Protein AF-A0AAV4G489-F1 (afdb_monomer_lite)

pLDDT: mean 91.74, std 5.04, range [70.38, 98.12]

InterPro domains:
  IPR052992 Short-chain dehydrogenases/reductases member 12 [PTHR44656] (1-79)

Organism: NCBI:txid1093978

Secondary structure (DSSP, 8-state):
-TTTSHHHHHHHGGGSPPHHHHHHHHHHHHH-TTGGGSPTT-EEETTEEE-SS-TTS--PPPHHHHHHHHHHHHHHHTT-

Radius of gyration: 17.16 Å; chains: 1; bounding box: 38×34×37 Å

Foldseek 3Di:
DCVPCVVCCVVCVVVDDDPVQVVVLVVCCVPPPVNVVDDPDFDDDPVDTDDPDDPPPPPDDDPVVVVVVVVVVVVVVVVD

Sequence (80 aa):
VRSSLPDFHAKLKDRLRTEEQGADVMLWLAVSAAATKHPSGLFFQDREPVSTHLPLAWTKSSASEDQKLMDILKDMAEKF

Structure (mmCIF, N/CA/C/O backbone):
data_AF-A0AAV4G489-F1
#
_entry.id   AF-A0AAV4G489-F1
#
loop_
_atom_site.group_PDB
_atom_site.id
_atom_site.type_symbol
_atom_site.label_atom_id
_atom_site.label_alt_id
_atom_site.label_comp_id
_atom_site.label_asym_id
_atom_site.label_entity_id
_atom_site.label_seq_id
_atom_site.pdbx_PDB_ins_code
_atom_site.Cartn_x
_atom_site.Cartn_y
_atom_site.Cartn_z
_atom_site.occupancy
_atom_site.B_iso_or_equiv
_atom_site.auth_seq_id
_atom_site.auth_comp_id
_atom_site.auth_asym_id
_atom_site.auth_atom_id
_atom_site.pdbx_PDB_model_num
ATOM 1 N N . VAL A 1 1 ? -2.096 10.335 -14.583 1.00 73.62 1 VAL A N 1
ATOM 2 C CA . VAL A 1 1 ? -0.663 10.499 -14.221 1.00 73.62 1 VAL A CA 1
ATOM 3 C C . VAL A 1 1 ? 0.115 11.274 -15.273 1.00 73.62 1 VAL A C 1
ATOM 5 O O . VAL A 1 1 ? 0.716 12.272 -14.919 1.00 73.62 1 VAL A O 1
ATOM 8 N N . ARG A 1 2 ? 0.086 10.879 -16.556 1.00 84.38 2 ARG A N 1
ATOM 9 C CA . ARG A 1 2 ? 0.865 11.548 -17.618 1.00 84.38 2 ARG A CA 1
ATOM 10 C C . ARG A 1 2 ? 0.651 13.069 -17.699 1.00 84.38 2 ARG A C 1
ATOM 12 O O . ARG A 1 2 ? 1.623 13.796 -17.832 1.00 84.38 2 ARG A O 1
ATOM 19 N N . SER A 1 3 ? -0.594 13.531 -17.591 1.00 90.75 3 SER A N 1
ATOM 20 C CA . SER A 1 3 ? -0.943 14.960 -17.599 1.00 90.75 3 SER A CA 1
ATOM 21 C C . SER A 1 3 ? -1.029 15.579 -16.201 1.00 90.75 3 SER A C 1
ATOM 23 O O . SER A 1 3 ? -0.743 16.757 -16.036 1.00 90.75 3 SER A O 1
ATOM 25 N N . SER A 1 4 ? -1.417 14.794 -15.194 1.00 92.50 4 SER A N 1
ATOM 26 C CA . SER A 1 4 ? -1.665 15.285 -13.834 1.00 92.50 4 SER A CA 1
ATOM 27 C C . SER A 1 4 ? -0.411 15.366 -12.957 1.00 92.50 4 SER A C 1
ATOM 29 O O . SER A 1 4 ? -0.384 16.146 -12.015 1.00 92.50 4 SER A O 1
ATOM 31 N N . LEU A 1 5 ? 0.612 14.552 -13.242 1.00 94.56 5 LEU A N 1
ATOM 32 C CA . LEU A 1 5 ? 1.892 14.475 -12.528 1.00 94.56 5 LEU A CA 1
ATOM 33 C C . LEU A 1 5 ? 3.024 14.199 -13.544 1.00 94.56 5 LEU A C 1
ATOM 35 O O . LEU A 1 5 ? 3.559 13.085 -13.596 1.00 94.56 5 LEU A O 1
ATOM 39 N N . PRO A 1 6 ? 3.366 15.180 -14.397 1.00 92.38 6 PRO A N 1
ATOM 40 C CA . PRO A 1 6 ? 4.259 14.971 -15.537 1.00 92.38 6 PRO A CA 1
ATOM 41 C C . PRO A 1 6 ? 5.663 14.514 -15.119 1.00 92.38 6 PRO A C 1
ATOM 43 O O . PRO A 1 6 ? 6.175 13.545 -15.680 1.00 92.38 6 PRO A O 1
ATOM 46 N N . ASP A 1 7 ? 6.245 15.120 -14.080 1.00 95.12 7 ASP A N 1
ATOM 47 C CA . ASP A 1 7 ? 7.582 14.755 -13.588 1.00 95.12 7 ASP A CA 1
ATOM 48 C C . ASP A 1 7 ? 7.624 13.350 -12.978 1.00 95.12 7 ASP A C 1
ATOM 50 O O . ASP A 1 7 ? 8.600 12.614 -13.142 1.00 95.12 7 ASP A O 1
ATOM 54 N N . PHE A 1 8 ? 6.548 12.947 -12.297 1.00 93.19 8 PHE A N 1
ATOM 55 C CA . PHE A 1 8 ? 6.402 11.589 -11.776 1.00 93.19 8 PHE A CA 1
ATOM 56 C C . PHE A 1 8 ? 6.355 10.586 -12.928 1.00 93.19 8 PHE A C 1
ATOM 58 O O . PHE A 1 8 ? 7.096 9.605 -12.931 1.00 93.19 8 PHE A O 1
ATOM 65 N N . HIS A 1 9 ? 5.513 10.850 -13.932 1.00 92.00 9 HIS A N 1
ATOM 66 C CA . HIS A 1 9 ? 5.398 9.985 -15.100 1.00 92.00 9 HIS A CA 1
ATOM 67 C C . HIS A 1 9 ? 6.734 9.890 -15.843 1.00 92.00 9 HIS A C 1
ATOM 69 O O . HIS A 1 9 ? 7.155 8.790 -16.176 1.00 92.00 9 HIS A O 1
ATOM 75 N N . ALA A 1 10 ? 7.435 11.004 -16.062 1.00 94.31 10 ALA A N 1
ATOM 76 C CA . ALA A 1 10 ? 8.734 11.003 -16.733 1.00 94.31 10 ALA A CA 1
ATOM 77 C C . ALA A 1 10 ? 9.761 10.101 -16.028 1.00 94.31 10 ALA A C 1
ATOM 79 O O . ALA A 1 10 ? 10.489 9.374 -16.699 1.00 94.31 10 ALA A O 1
ATOM 80 N N . LYS A 1 11 ? 9.787 10.112 -14.689 1.00 94.50 11 LYS A N 1
ATOM 81 C CA . LYS A 1 11 ? 10.740 9.335 -13.880 1.00 94.50 11 LYS A CA 1
ATOM 82 C C . LYS A 1 11 ? 10.358 7.869 -13.694 1.00 94.50 11 LYS A C 1
ATOM 84 O O . LYS A 1 11 ? 11.240 7.042 -13.485 1.00 94.50 11 LYS A O 1
ATOM 89 N N . LEU A 1 12 ? 9.064 7.554 -13.686 1.00 93.00 12 LEU A N 1
ATOM 90 C CA . LEU A 1 12 ? 8.581 6.243 -13.246 1.00 93.00 12 LEU A CA 1
ATOM 91 C C . LEU A 1 12 ? 7.846 5.446 -14.316 1.00 93.00 12 LEU A C 1
ATOM 93 O O . LEU A 1 12 ? 7.612 4.272 -14.069 1.00 93.00 12 LEU A O 1
ATOM 97 N N . LYS A 1 13 ? 7.510 6.017 -15.481 1.00 90.56 13 LYS A N 1
ATOM 98 C CA . LYS A 1 13 ? 6.701 5.359 -16.530 1.00 90.56 13 LYS A CA 1
ATOM 99 C C . LYS A 1 13 ? 7.122 3.919 -16.848 1.00 90.56 13 LYS A C 1
ATOM 101 O O . LYS A 1 13 ? 6.251 3.073 -16.972 1.00 90.56 13 LYS A O 1
ATOM 106 N N . ASP A 1 14 ? 8.423 3.637 -16.899 1.00 91.69 14 ASP A N 1
ATOM 107 C CA . ASP A 1 14 ? 8.961 2.321 -17.276 1.00 91.69 14 ASP A CA 1
ATOM 108 C C . ASP A 1 14 ? 8.984 1.330 -16.092 1.00 91.69 14 ASP A C 1
ATOM 110 O O . ASP A 1 14 ? 9.307 0.158 -16.250 1.00 91.69 14 ASP A O 1
ATOM 114 N N . ARG A 1 15 ? 8.648 1.807 -14.887 1.00 88.50 15 ARG A N 1
ATOM 115 C CA . ARG A 1 15 ? 8.495 1.027 -13.648 1.00 88.50 15 ARG A CA 1
ATOM 116 C C . ARG A 1 15 ? 7.036 0.875 -13.219 1.00 88.50 15 ARG A C 1
ATOM 118 O O . ARG A 1 15 ? 6.764 0.133 -12.278 1.00 88.50 15 ARG A O 1
ATOM 125 N N . LEU A 1 16 ? 6.115 1.624 -13.827 1.00 86.25 16 LEU A N 1
ATOM 126 C CA . LEU A 1 16 ? 4.693 1.512 -13.527 1.00 86.25 16 LEU A CA 1
ATOM 127 C C . LEU A 1 16 ? 4.145 0.229 -14.152 1.00 86.25 16 LEU A C 1
ATOM 129 O O . LEU A 1 16 ? 4.532 -0.150 -15.254 1.00 86.25 16 LEU A O 1
ATOM 133 N N . ARG A 1 17 ? 3.215 -0.413 -13.445 1.00 84.56 17 ARG A N 1
ATOM 134 C CA . ARG A 1 17 ? 2.456 -1.536 -13.997 1.00 84.56 17 ARG A CA 1
ATOM 135 C C . ARG A 1 17 ? 1.574 -1.082 -15.154 1.00 84.56 17 ARG A C 1
ATOM 137 O O . ARG A 1 17 ? 1.084 0.050 -15.151 1.00 84.56 17 ARG A O 1
ATOM 144 N N . THR A 1 18 ? 1.319 -1.996 -16.085 1.00 85.12 18 THR A N 1
ATOM 145 C CA . THR A 1 18 ? 0.199 -1.854 -17.020 1.00 85.12 18 THR A CA 1
ATOM 146 C C 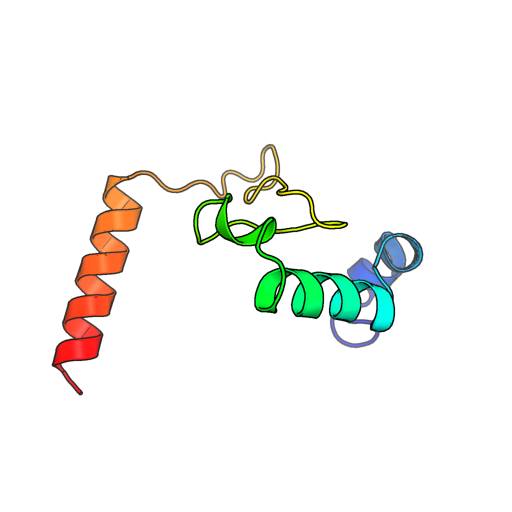. THR A 1 18 ? -1.129 -2.094 -16.298 1.00 85.12 18 THR A C 1
ATOM 148 O O . THR A 1 18 ? -1.170 -2.633 -15.186 1.00 85.12 18 THR A O 1
ATOM 151 N N . GLU A 1 19 ? -2.229 -1.688 -16.924 1.00 86.00 19 GLU A N 1
ATOM 152 C CA . GLU A 1 19 ? -3.576 -1.861 -16.373 1.00 86.00 19 GLU A CA 1
ATOM 153 C C . GLU A 1 19 ? -3.905 -3.352 -16.177 1.00 86.00 19 GLU A C 1
ATOM 155 O O . GLU A 1 19 ? -4.434 -3.746 -15.137 1.00 86.00 19 GLU A O 1
ATOM 160 N N . GLU A 1 20 ? -3.483 -4.202 -17.114 1.00 85.69 20 GLU A N 1
ATOM 161 C CA . GLU A 1 20 ? -3.678 -5.654 -17.076 1.00 85.69 20 GLU A CA 1
ATOM 162 C C . GLU A 1 20 ? -2.919 -6.304 -15.913 1.00 85.69 20 GLU A C 1
ATOM 164 O O . GLU A 1 20 ? -3.467 -7.150 -15.206 1.00 85.69 20 GLU A O 1
ATOM 169 N N . GLN A 1 21 ? -1.674 -5.880 -15.669 1.00 82.38 21 GLN A N 1
ATOM 170 C CA . GLN A 1 21 ? -0.869 -6.370 -14.543 1.00 82.38 21 GLN A CA 1
ATOM 171 C C . GLN A 1 21 ? -1.497 -6.007 -13.190 1.00 82.38 21 GLN A C 1
ATOM 173 O O . GLN A 1 21 ? -1.421 -6.787 -12.242 1.00 82.38 21 GLN A O 1
ATOM 178 N N . GLY A 1 22 ? -2.119 -4.828 -13.080 1.00 81.62 22 GLY A N 1
ATOM 179 C CA . GLY A 1 22 ? -2.866 -4.436 -11.883 1.00 81.62 22 GLY A CA 1
ATOM 180 C C . GLY A 1 22 ? -4.140 -5.262 -11.685 1.00 81.62 22 GLY A C 1
ATOM 181 O O . GLY A 1 22 ? -4.432 -5.689 -10.565 1.00 81.62 22 GLY A O 1
ATOM 182 N N . ALA A 1 23 ? -4.872 -5.525 -12.770 1.00 86.94 23 ALA A N 1
ATOM 183 C CA . ALA A 1 23 ? -6.128 -6.268 -12.740 1.00 86.94 23 ALA A CA 1
ATOM 184 C C . ALA A 1 23 ? -5.951 -7.741 -12.321 1.00 86.94 23 ALA A C 1
ATOM 186 O O . ALA A 1 23 ? -6.764 -8.241 -11.540 1.00 86.94 23 ALA A O 1
ATOM 187 N N . ASP A 1 24 ? -4.887 -8.422 -12.769 1.00 88.69 24 ASP A N 1
ATOM 188 C CA . ASP A 1 24 ? -4.610 -9.821 -12.385 1.00 88.69 24 ASP A CA 1
ATOM 189 C C . ASP A 1 24 ? -4.448 -9.980 -10.865 1.00 88.69 24 ASP A C 1
ATOM 191 O O . ASP A 1 24 ? -5.053 -10.865 -10.256 1.00 88.69 24 ASP A O 1
ATOM 195 N N . VAL A 1 25 ? -3.691 -9.080 -10.226 1.00 90.06 25 VAL A N 1
ATOM 196 C CA . VAL A 1 25 ? -3.467 -9.125 -8.773 1.00 90.06 25 VAL A CA 1
ATOM 197 C C . VAL A 1 25 ? -4.756 -8.831 -8.006 1.00 90.06 25 VAL A C 1
ATOM 199 O O . VAL A 1 25 ? -5.031 -9.498 -7.010 1.00 90.06 25 VAL A O 1
ATOM 202 N N . MET A 1 26 ? -5.575 -7.882 -8.469 1.00 89.56 26 MET A N 1
ATOM 203 C CA . MET A 1 26 ? -6.872 -7.595 -7.847 1.00 89.56 26 MET A CA 1
ATOM 204 C C . MET A 1 26 ? -7.820 -8.793 -7.903 1.00 89.56 26 MET A C 1
ATOM 206 O O . MET A 1 26 ? -8.418 -9.148 -6.887 1.00 89.56 26 MET A O 1
ATOM 210 N N . LEU A 1 27 ? -7.948 -9.429 -9.072 1.00 92.25 27 LEU A N 1
ATOM 211 C CA . LEU A 1 27 ? -8.786 -10.614 -9.224 1.00 92.25 27 LEU A CA 1
ATOM 212 C C . LEU A 1 27 ? -8.270 -11.751 -8.339 1.00 92.25 27 LEU A C 1
ATOM 214 O O . LEU A 1 27 ? -9.057 -12.372 -7.627 1.00 92.25 27 LEU A O 1
ATOM 218 N N . TRP A 1 28 ? -6.954 -11.982 -8.325 1.00 93.81 28 TRP A N 1
ATOM 219 C CA . TRP A 1 28 ? -6.333 -12.978 -7.456 1.00 93.81 28 TRP A CA 1
ATOM 220 C C . TRP A 1 28 ? -6.641 -12.722 -5.975 1.00 93.81 28 TRP A C 1
ATOM 222 O O . TRP A 1 28 ? -7.045 -13.656 -5.285 1.00 93.81 28 TRP A O 1
ATOM 232 N N . LEU A 1 29 ? -6.528 -11.479 -5.494 1.00 94.12 29 LEU A N 1
ATOM 233 C CA . LEU A 1 29 ? -6.867 -11.117 -4.111 1.00 94.12 29 LEU A CA 1
ATOM 234 C C . LEU A 1 29 ? -8.337 -11.394 -3.771 1.00 94.12 29 LEU A C 1
ATOM 236 O O . LEU A 1 29 ? -8.637 -11.767 -2.640 1.00 94.12 29 LEU A O 1
ATOM 240 N N . ALA A 1 30 ? -9.244 -11.231 -4.737 1.00 93.75 30 ALA A N 1
ATOM 241 C CA . ALA A 1 30 ? -10.675 -11.425 -4.527 1.00 93.75 30 ALA A CA 1
ATOM 242 C C . ALA A 1 30 ? -11.097 -12.904 -4.471 1.00 93.75 30 ALA A C 1
ATOM 244 O O . ALA A 1 30 ? -12.058 -13.230 -3.778 1.00 93.75 30 ALA A O 1
ATOM 245 N N . VAL A 1 31 ? -10.418 -13.797 -5.205 1.00 95.88 31 VAL A N 1
ATOM 246 C CA . VAL A 1 31 ? -10.892 -15.185 -5.405 1.00 95.88 31 VAL A CA 1
ATOM 247 C C . VAL A 1 31 ? -9.960 -16.263 -4.850 1.00 95.88 31 VAL A C 1
ATOM 249 O O . VAL A 1 31 ? -10.371 -17.412 -4.693 1.00 95.88 31 VAL A O 1
ATOM 252 N N . SER A 1 32 ? -8.697 -15.940 -4.575 1.00 96.12 32 SER A N 1
ATOM 253 C CA . SER A 1 32 ? -7.698 -16.925 -4.164 1.00 96.12 32 SER A CA 1
ATOM 254 C C . SER A 1 32 ? -7.764 -17.226 -2.669 1.00 96.12 32 SER A C 1
ATOM 256 O O . SER A 1 32 ? -7.569 -16.346 -1.834 1.00 96.12 32 SER A O 1
ATOM 258 N N . ALA A 1 33 ? -7.875 -18.506 -2.309 1.00 96.25 33 ALA A N 1
ATOM 259 C CA . ALA A 1 33 ? -7.717 -18.956 -0.923 1.00 96.25 33 ALA A CA 1
ATOM 260 C C . ALA A 1 33 ? -6.299 -18.715 -0.360 1.00 96.25 33 ALA A C 1
ATOM 262 O O . ALA A 1 33 ? -6.086 -18.766 0.848 1.00 96.25 33 ALA A O 1
ATOM 263 N N . ALA A 1 34 ? -5.296 -18.474 -1.213 1.00 94.69 34 ALA A N 1
ATOM 264 C CA . ALA A 1 34 ? -3.974 -18.078 -0.735 1.00 94.69 34 ALA A CA 1
ATOM 265 C C . ALA A 1 34 ? -3.980 -16.639 -0.194 1.00 94.69 34 ALA A C 1
ATOM 267 O O . ALA A 1 34 ? -3.314 -16.374 0.803 1.00 94.69 34 ALA A O 1
ATOM 268 N N . ALA A 1 35 ? -4.780 -15.744 -0.787 1.00 94.12 35 ALA A N 1
ATOM 269 C CA . ALA A 1 35 ? -4.880 -14.354 -0.352 1.00 94.12 35 ALA A CA 1
ATOM 270 C C . ALA A 1 35 ? -5.450 -14.236 1.071 1.00 94.12 35 ALA A C 1
ATOM 272 O O . ALA A 1 35 ? -4.989 -13.411 1.855 1.00 94.12 35 ALA A O 1
ATOM 273 N N . THR A 1 36 ? -6.376 -15.124 1.453 1.00 93.75 36 THR A N 1
ATOM 274 C CA . THR A 1 36 ? -7.003 -15.123 2.788 1.00 93.75 36 THR A CA 1
ATOM 275 C C . THR A 1 36 ? -6.045 -15.496 3.922 1.00 93.75 36 THR A C 1
ATOM 277 O O . THR A 1 36 ? -6.411 -15.388 5.088 1.00 93.75 36 THR A O 1
ATOM 280 N N . LYS A 1 37 ? -4.829 -15.965 3.610 1.00 94.94 37 LYS A N 1
ATOM 281 C CA . LYS A 1 37 ? -3.789 -16.256 4.610 1.00 94.94 37 LYS A CA 1
ATOM 282 C C . LYS A 1 37 ? -3.084 -14.993 5.109 1.00 94.94 37 LYS A C 1
ATOM 284 O O . LYS A 1 37 ? -2.379 -15.056 6.113 1.00 94.94 37 LYS A O 1
ATOM 289 N N . HIS A 1 38 ? -3.242 -13.872 4.410 1.00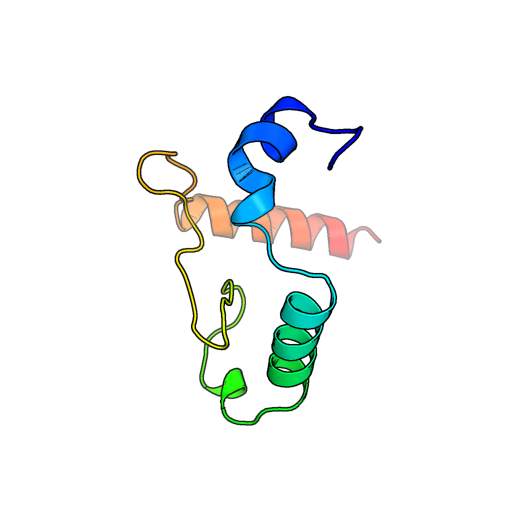 94.94 38 HIS A N 1
ATOM 290 C CA . HIS A 1 38 ? -2.634 -12.600 4.774 1.00 94.94 38 HIS A CA 1
ATOM 291 C C . HIS A 1 38 ? -3.601 -11.738 5.600 1.00 94.94 38 HIS A C 1
ATOM 293 O O . HIS A 1 38 ? -4.812 -11.792 5.380 1.00 94.94 38 HIS A O 1
ATOM 299 N N . PRO A 1 39 ? -3.091 -10.919 6.537 1.00 93.38 39 PRO A N 1
ATOM 300 C CA . PRO A 1 39 ? -3.927 -9.969 7.258 1.00 93.38 39 PRO A CA 1
ATOM 301 C C . PRO A 1 39 ? -4.449 -8.867 6.323 1.00 93.38 39 PRO A C 1
ATOM 303 O O . PRO A 1 39 ? -3.860 -8.567 5.281 1.00 93.38 39 PRO A O 1
ATOM 306 N N . SER A 1 40 ? -5.554 -8.235 6.716 1.00 91.06 40 SER A N 1
ATOM 307 C CA . SER A 1 40 ? -6.128 -7.090 6.004 1.00 91.06 40 SER A CA 1
ATOM 308 C C . SER A 1 40 ? -5.216 -5.857 6.048 1.00 91.06 40 SER A C 1
ATOM 310 O O . SER A 1 40 ? -4.420 -5.698 6.970 1.00 91.06 40 SER A O 1
ATOM 312 N N . GLY A 1 41 ? -5.392 -4.939 5.093 1.00 90.88 41 GLY A N 1
ATOM 313 C CA . GLY A 1 41 ? -4.713 -3.634 5.091 1.00 90.88 41 GLY A CA 1
ATOM 314 C C . GLY A 1 41 ? -3.296 -3.632 4.503 1.00 90.88 41 GLY A C 1
ATOM 315 O O . GLY A 1 41 ? -2.598 -2.627 4.604 1.00 90.88 41 GLY A O 1
ATOM 316 N N . LEU A 1 42 ? -2.864 -4.731 3.881 1.00 94.31 42 LEU A N 1
ATOM 317 C CA . LEU A 1 42 ? -1.575 -4.818 3.193 1.00 94.31 42 LEU A CA 1
ATOM 318 C C . LEU A 1 42 ? -1.645 -4.295 1.752 1.00 94.31 42 LEU A C 1
ATOM 320 O O . LEU A 1 42 ? -2.696 -4.304 1.111 1.00 94.31 42 LEU A O 1
ATOM 324 N N . PHE A 1 43 ? -0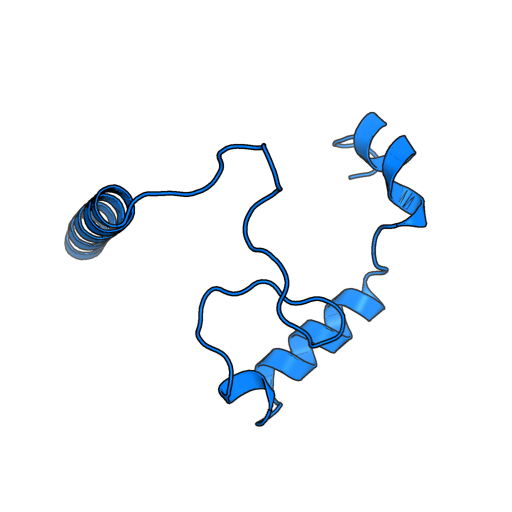.489 -3.898 1.220 1.00 92.62 43 PHE A N 1
ATOM 325 C CA . PHE A 1 43 ? -0.307 -3.645 -0.209 1.00 92.62 43 PHE A CA 1
ATOM 326 C C . PHE A 1 43 ? 0.297 -4.869 -0.878 1.00 92.62 43 PHE A C 1
ATOM 328 O O . PHE A 1 43 ? 1.171 -5.508 -0.300 1.00 92.62 43 PHE A O 1
ATOM 335 N N . PHE A 1 44 ? -0.133 -5.160 -2.105 1.00 91.81 44 PHE A N 1
ATOM 336 C CA . PHE A 1 44 ? 0.323 -6.328 -2.850 1.00 91.81 44 PHE A CA 1
ATOM 337 C C . PHE A 1 44 ? 0.986 -5.947 -4.167 1.00 91.81 44 PHE A C 1
ATOM 339 O O . PHE A 1 44 ? 0.546 -5.049 -4.890 1.00 91.81 44 PHE A O 1
ATOM 346 N N . GLN A 1 45 ? 2.054 -6.667 -4.477 1.00 88.62 45 GLN A N 1
ATOM 347 C CA . GLN A 1 45 ? 2.786 -6.603 -5.728 1.00 88.62 45 GLN A CA 1
ATOM 348 C C . GLN A 1 45 ? 3.070 -8.029 -6.168 1.00 88.62 45 GLN A C 1
ATOM 350 O O . GLN A 1 45 ? 3.666 -8.788 -5.417 1.00 88.62 45 GLN A O 1
ATOM 355 N N . ASP A 1 46 ? 2.592 -8.400 -7.354 1.00 87.75 46 ASP A N 1
ATOM 356 C CA . ASP A 1 46 ? 2.804 -9.733 -7.926 1.00 87.75 46 ASP A CA 1
ATOM 357 C C . ASP A 1 46 ? 2.388 -10.862 -6.962 1.00 87.75 46 ASP A C 1
ATOM 359 O O . ASP A 1 46 ? 3.048 -11.890 -6.850 1.00 87.75 46 ASP A O 1
ATOM 363 N N . ARG A 1 47 ? 1.247 -10.648 -6.279 1.00 91.06 47 ARG A N 1
ATOM 364 C CA . ARG A 1 47 ? 0.615 -11.554 -5.294 1.00 91.06 47 ARG A CA 1
ATOM 365 C C . ARG A 1 47 ? 1.360 -11.687 -3.959 1.00 91.06 47 ARG A C 1
ATOM 367 O O . ARG A 1 47 ? 0.908 -12.428 -3.094 1.00 91.06 47 ARG A O 1
ATOM 374 N N . GLU A 1 48 ? 2.411 -10.900 -3.751 1.00 92.44 48 GLU A N 1
ATOM 375 C CA . GLU A 1 48 ? 3.172 -10.841 -2.502 1.00 92.44 48 GLU A CA 1
ATOM 376 C C . GLU A 1 48 ? 2.912 -9.528 -1.746 1.00 92.44 48 GLU A C 1
ATOM 378 O O . GLU A 1 48 ? 2.775 -8.468 -2.371 1.00 92.44 48 GLU A O 1
ATOM 383 N N . PRO A 1 49 ? 2.849 -9.554 -0.404 1.00 94.62 49 PRO A N 1
ATOM 384 C CA . PRO A 1 49 ? 2.729 -8.344 0.385 1.00 94.62 49 PRO A CA 1
ATOM 385 C C . PRO A 1 49 ? 4.020 -7.519 0.324 1.00 94.62 49 PRO A C 1
ATOM 387 O O . PRO A 1 49 ? 5.131 -8.041 0.410 1.00 94.62 49 PRO A O 1
ATOM 390 N N . VAL A 1 50 ? 3.878 -6.200 0.229 1.00 92.69 50 VAL A N 1
ATOM 391 C CA . VAL A 1 50 ? 4.997 -5.250 0.234 1.00 92.69 50 VAL A CA 1
ATOM 392 C C . VAL A 1 50 ? 4.873 -4.247 1.371 1.00 92.69 50 VAL A C 1
ATOM 394 O O . VAL A 1 50 ? 3.825 -4.115 2.002 1.00 92.69 50 VAL A O 1
ATOM 397 N N . SER A 1 51 ? 5.957 -3.507 1.621 1.00 92.62 51 SER A N 1
ATOM 398 C CA . SER A 1 51 ? 5.969 -2.450 2.631 1.00 92.62 51 SER A CA 1
ATOM 399 C C . SER A 1 51 ? 4.855 -1.433 2.376 1.00 92.62 51 SER A C 1
ATOM 401 O O . SER A 1 51 ? 4.790 -0.816 1.312 1.00 92.62 51 SER A O 1
ATOM 403 N N . THR A 1 52 ? 4.016 -1.220 3.386 1.00 93.19 52 THR A N 1
ATOM 404 C CA . THR A 1 52 ? 2.973 -0.186 3.401 1.00 93.19 52 THR A CA 1
ATOM 405 C C . THR A 1 52 ? 3.549 1.219 3.579 1.00 93.19 52 THR A C 1
ATOM 407 O O . THR A 1 52 ? 2.888 2.210 3.281 1.00 93.19 52 THR A O 1
ATOM 410 N N . HIS A 1 53 ? 4.806 1.312 4.020 1.00 91.75 53 HIS A N 1
ATOM 411 C CA . HIS A 1 53 ? 5.496 2.569 4.277 1.00 91.75 53 HIS A CA 1
ATOM 412 C C . HIS A 1 53 ? 6.753 2.690 3.428 1.00 91.75 53 HIS A C 1
ATOM 414 O O . HIS A 1 53 ? 7.536 1.744 3.290 1.00 91.75 53 HIS A O 1
ATOM 420 N N . LEU A 1 54 ? 6.984 3.888 2.903 1.00 86.62 54 LEU A N 1
ATOM 421 C CA . LEU A 1 54 ? 8.236 4.204 2.236 1.00 86.62 54 LEU A CA 1
ATOM 422 C C . LEU A 1 54 ? 9.360 4.304 3.279 1.00 86.62 54 LEU A C 1
ATOM 424 O O . LEU A 1 54 ? 9.205 5.025 4.275 1.00 86.62 54 LEU A O 1
ATOM 428 N N . PRO A 1 55 ? 10.497 3.618 3.068 1.00 85.50 55 PRO A N 1
ATOM 429 C CA . PRO A 1 55 ? 11.665 3.790 3.915 1.00 85.50 55 PRO A CA 1
ATOM 430 C C . PRO A 1 55 ? 12.030 5.272 4.021 1.00 85.50 55 PRO A C 1
ATOM 432 O O . PRO A 1 55 ? 12.048 5.979 3.016 1.00 85.50 55 PRO A O 1
ATOM 435 N N . LEU A 1 56 ? 12.318 5.732 5.241 1.00 88.88 56 LEU A N 1
ATOM 436 C CA . LEU A 1 56 ? 12.765 7.102 5.541 1.00 88.88 56 LEU A CA 1
ATOM 437 C C . LEU A 1 56 ? 11.738 8.222 5.288 1.00 88.88 56 LEU A C 1
ATOM 439 O O . LEU A 1 56 ? 12.051 9.379 5.534 1.00 88.88 56 LEU A O 1
ATOM 443 N N . ALA A 1 57 ? 10.511 7.906 4.869 1.00 90.62 57 ALA A N 1
ATOM 444 C CA . ALA A 1 57 ? 9.468 8.912 4.650 1.00 90.62 57 ALA A CA 1
ATOM 445 C C . ALA A 1 57 ? 8.662 9.259 5.916 1.00 90.62 57 ALA A C 1
ATOM 447 O O . ALA A 1 57 ? 7.759 10.084 5.850 1.00 90.62 57 ALA A O 1
ATOM 448 N N . TRP A 1 58 ? 8.946 8.586 7.040 1.00 89.06 58 TRP A N 1
ATOM 449 C CA . TRP A 1 58 ? 8.261 8.766 8.332 1.00 89.06 58 TRP A CA 1
ATOM 450 C C . TRP A 1 58 ? 6.728 8.691 8.237 1.00 89.06 58 TRP A C 1
ATOM 452 O O . TRP A 1 58 ? 6.009 9.380 8.944 1.00 89.06 58 TRP A O 1
ATOM 462 N N . THR A 1 59 ? 6.222 7.815 7.367 1.00 89.25 59 THR A N 1
ATOM 463 C CA . THR A 1 59 ? 4.782 7.631 7.115 1.00 89.25 59 THR A CA 1
ATOM 464 C C . THR A 1 59 ? 4.120 6.613 8.046 1.00 89.25 59 THR A C 1
ATOM 466 O O . THR A 1 59 ? 2.994 6.203 7.786 1.00 89.25 59 THR A O 1
ATOM 469 N N . LYS A 1 60 ? 4.826 6.144 9.081 1.00 90.25 60 LYS A N 1
ATOM 470 C CA . LYS A 1 60 ? 4.297 5.189 10.063 1.00 90.25 60 LYS A CA 1
ATOM 471 C C . LYS A 1 60 ? 3.533 5.937 11.147 1.00 90.25 60 LYS A C 1
ATOM 473 O O . LYS A 1 60 ? 4.038 6.939 11.643 1.00 90.25 60 LYS A O 1
ATOM 478 N N . SER A 1 61 ? 2.397 5.387 11.547 1.00 91.00 61 SER A N 1
ATOM 479 C CA . SER A 1 61 ? 1.628 5.855 12.698 1.00 91.00 61 SER A CA 1
ATOM 480 C C . SER A 1 61 ? 1.961 5.034 13.942 1.00 91.00 61 SER A C 1
ATOM 482 O O . SER A 1 61 ? 2.397 3.881 13.857 1.00 91.00 61 SER A O 1
ATOM 484 N N . SER A 1 62 ? 1.771 5.633 15.111 1.00 94.06 62 SER A N 1
ATOM 485 C CA . SER A 1 62 ? 1.749 4.920 16.387 1.00 94.06 62 SER A CA 1
ATOM 486 C C . SER A 1 62 ? 0.391 4.252 16.620 1.00 94.06 62 SER A C 1
ATOM 488 O O . SER A 1 62 ? -0.640 4.725 16.148 1.00 94.06 62 SER A O 1
ATOM 490 N N . ALA A 1 63 ? 0.366 3.204 17.448 1.00 94.69 63 ALA A N 1
ATOM 491 C CA . ALA A 1 63 ? -0.882 2.529 17.814 1.00 94.69 63 ALA A CA 1
ATOM 492 C C . ALA A 1 63 ? -1.917 3.479 18.456 1.00 94.69 63 ALA A C 1
ATOM 494 O O . ALA A 1 63 ? -3.119 3.300 18.283 1.00 94.69 63 ALA A O 1
ATOM 495 N N . SER A 1 64 ? -1.464 4.513 19.176 1.00 97.31 64 SER A N 1
ATOM 496 C CA . SER A 1 64 ? -2.354 5.530 19.749 1.00 97.31 64 SER A CA 1
ATOM 497 C C . SER A 1 64 ? -2.967 6.454 18.698 1.00 97.31 64 SER A C 1
ATOM 499 O O . SER A 1 64 ? -4.112 6.874 18.851 1.00 97.31 64 SER A O 1
ATOM 501 N N . GLU A 1 65 ? -2.222 6.788 17.642 1.00 96.44 65 GLU A N 1
ATOM 502 C CA . GLU A 1 65 ? -2.747 7.587 16.529 1.00 96.44 65 GLU A CA 1
ATOM 503 C C . GLU A 1 65 ? -3.764 6.785 15.717 1.00 96.44 65 GLU A C 1
ATOM 505 O O . GLU A 1 65 ? -4.820 7.319 15.377 1.00 96.44 65 GLU A O 1
ATOM 510 N N . ASP A 1 66 ? -3.491 5.499 15.493 1.00 94.69 66 ASP A N 1
ATOM 511 C CA . ASP A 1 66 ? -4.420 4.586 14.825 1.00 94.69 66 ASP A CA 1
ATOM 512 C C . ASP A 1 66 ? -5.727 4.446 15.617 1.00 94.69 66 ASP A C 1
ATOM 514 O O . ASP A 1 66 ? -6.811 4.586 15.051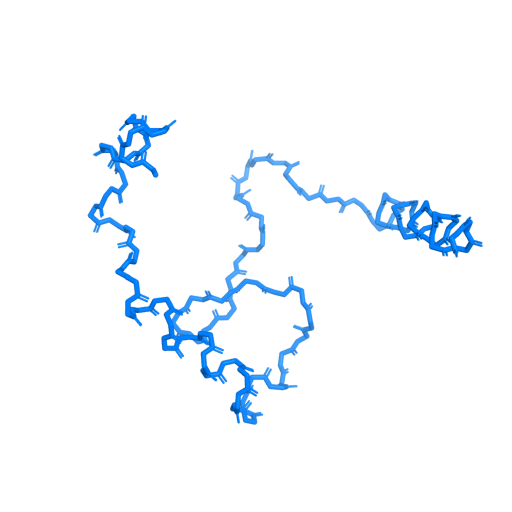 1.00 94.69 66 ASP A O 1
ATOM 518 N N . GLN A 1 67 ? -5.651 4.256 16.941 1.00 97.62 67 GLN A N 1
ATOM 519 C CA . GLN A 1 67 ? -6.848 4.182 17.784 1.00 97.62 67 GLN A CA 1
ATOM 520 C C . GLN A 1 67 ? -7.650 5.487 17.745 1.00 97.62 67 GLN A C 1
ATOM 522 O O . GLN A 1 67 ? -8.866 5.459 17.575 1.00 97.62 67 GLN A O 1
ATOM 527 N N . LYS A 1 68 ? -6.971 6.638 17.828 1.00 98.12 68 LYS A N 1
ATOM 528 C CA . LYS A 1 68 ? -7.623 7.949 17.742 1.00 98.12 68 LYS A CA 1
ATOM 529 C C . LYS A 1 68 ? -8.367 8.128 16.417 1.00 98.12 68 LYS A C 1
ATOM 531 O O . LYS A 1 68 ? -9.462 8.685 16.408 1.00 98.12 68 LYS A O 1
ATOM 536 N N . LEU A 1 69 ? -7.788 7.673 15.303 1.00 97.00 69 LEU A N 1
ATOM 537 C CA . LEU A 1 69 ? -8.463 7.689 14.005 1.00 97.00 69 LEU A CA 1
ATOM 538 C C . LEU A 1 69 ? -9.725 6.819 14.032 1.00 97.00 69 LEU A C 1
ATOM 540 O O . LEU A 1 69 ? -10.776 7.268 13.578 1.00 97.00 69 LEU A O 1
ATOM 544 N N . MET A 1 70 ? -9.638 5.605 14.579 1.00 97.50 70 MET A N 1
ATOM 545 C CA . MET A 1 70 ? -10.782 4.694 14.668 1.00 97.50 70 MET A CA 1
ATOM 546 C C . MET A 1 70 ? -11.923 5.264 15.514 1.00 97.50 70 MET A C 1
ATOM 548 O O . MET A 1 70 ? -13.080 5.146 15.112 1.00 97.50 70 MET A O 1
ATOM 552 N N . ASP A 1 71 ? -11.610 5.930 16.626 1.00 98.00 71 ASP A N 1
ATOM 553 C CA . ASP A 1 71 ? -12.610 6.586 17.474 1.00 98.00 71 ASP A CA 1
ATOM 554 C C . ASP A 1 71 ? -13.325 7.715 16.710 1.00 98.00 71 ASP A C 1
ATOM 556 O O . ASP A 1 71 ? -14.552 7.771 16.688 1.00 98.00 71 ASP A O 1
ATOM 560 N N . ILE A 1 72 ? -12.574 8.557 15.984 1.00 97.81 72 ILE A N 1
ATOM 56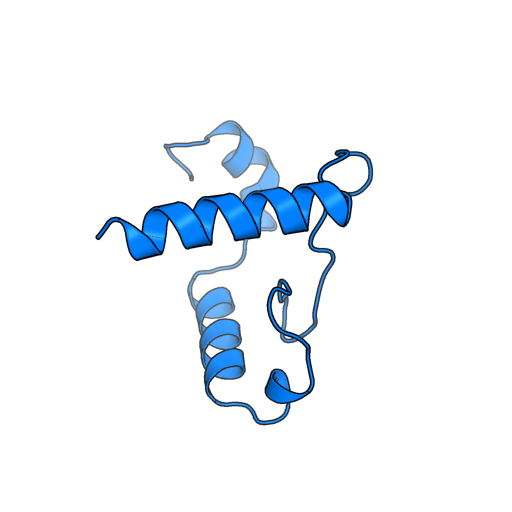1 C CA . ILE A 1 72 ? -13.147 9.624 15.143 1.00 97.81 72 ILE A CA 1
ATOM 562 C C . ILE A 1 72 ? -14.058 9.041 14.055 1.00 97.81 72 ILE A C 1
ATOM 564 O O . ILE A 1 72 ? -15.152 9.557 13.824 1.00 97.81 72 ILE A O 1
ATOM 568 N N . LEU A 1 73 ? -13.623 7.977 13.374 1.00 97.38 73 LEU A N 1
ATOM 569 C CA . LEU A 1 73 ? -14.412 7.337 12.320 1.00 97.38 73 LEU A CA 1
ATOM 570 C C . LEU A 1 73 ? -15.699 6.719 12.870 1.00 97.38 73 LEU A C 1
ATOM 572 O O . LEU A 1 73 ? -16.740 6.816 12.221 1.00 97.38 73 LEU A O 1
ATOM 576 N N . LYS A 1 74 ? -15.646 6.125 14.065 1.00 97.81 74 LYS A N 1
ATOM 577 C CA . LYS A 1 74 ? -16.820 5.581 14.748 1.00 97.81 74 LYS A CA 1
ATOM 578 C C . LYS A 1 74 ? -17.815 6.686 15.107 1.00 97.81 74 LYS A C 1
ATOM 580 O O . LYS A 1 74 ? -18.982 6.582 14.739 1.00 97.81 74 LYS A O 1
ATOM 585 N N . ASP A 1 75 ? -17.340 7.775 15.706 1.00 97.75 75 ASP A N 1
ATOM 586 C CA . ASP A 1 75 ? -18.165 8.946 16.025 1.00 97.75 75 ASP A CA 1
ATOM 587 C C . ASP A 1 75 ? -18.807 9.566 14.777 1.00 97.75 75 ASP A C 1
ATOM 589 O O . ASP A 1 75 ? -19.902 10.123 14.847 1.00 97.75 75 ASP A O 1
ATOM 593 N N . MET A 1 76 ? -18.113 9.540 13.634 1.00 97.31 76 MET A N 1
ATOM 594 C CA . MET A 1 76 ? -18.665 10.000 12.359 1.00 97.31 76 MET A CA 1
ATOM 595 C C . MET A 1 76 ? -19.733 9.043 11.839 1.00 97.31 76 MET A C 1
ATOM 597 O O . MET A 1 76 ? -20.784 9.507 11.415 1.00 97.31 76 MET A O 1
ATOM 601 N N . ALA A 1 77 ? -19.479 7.735 11.879 1.00 96.75 77 A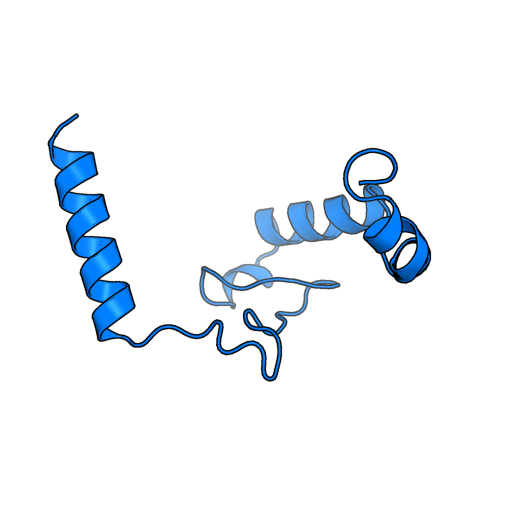LA A N 1
ATOM 602 C CA . ALA A 1 77 ? -20.410 6.723 11.396 1.00 96.75 77 ALA A CA 1
ATOM 603 C C . ALA A 1 77 ? -21.721 6.697 12.197 1.00 96.75 77 ALA A C 1
ATOM 605 O O . ALA A 1 77 ? -22.769 6.489 11.606 1.00 96.75 77 ALA A O 1
ATOM 606 N N . GLU A 1 78 ? -21.678 6.945 13.509 1.00 95.25 78 GLU A N 1
ATOM 607 C CA . GLU A 1 78 ? -22.868 6.982 14.379 1.00 95.25 78 GLU A CA 1
ATOM 608 C C . GLU A 1 78 ? -23.719 8.256 14.218 1.00 95.25 78 GLU A C 1
ATOM 610 O O . GLU A 1 78 ? -24.864 8.298 14.668 1.00 95.25 78 GLU A O 1
ATOM 615 N N . LYS A 1 79 ? -23.173 9.314 13.604 1.00 90.44 79 LYS A N 1
ATOM 616 C CA . LYS A 1 79 ? -23.889 10.581 13.358 1.00 90.44 79 LYS A CA 1
ATOM 617 C C . LYS A 1 79 ? -24.740 10.569 12.083 1.00 90.44 79 LYS A C 1
ATOM 619 O O . LYS A 1 79 ? -25.483 11.529 11.874 1.00 90.44 79 LYS A O 1
ATOM 624 N N . PHE A 1 80 ? -24.617 9.537 11.249 1.00 70.38 80 PHE A N 1
ATOM 625 C CA . PHE A 1 80 ? -25.394 9.335 10.021 1.00 70.38 80 PHE A CA 1
ATOM 626 C C . PHE A 1 80 ? -26.313 8.119 10.155 1.00 70.38 80 PHE A C 1
ATOM 628 O O . PHE A 1 80 ? -27.357 8.123 9.466 1.00 70.38 80 PHE A O 1
#